Protein AF-A0AAV0FGG2-F1 (afdb_monomer)

InterPro domains:
  IPR000528 Plant non-specific lipid-transfer protein/Par allergen [PR00382] (32-48)
  IPR000528 Plant non-specific lipid-transfer protein/Par allergen [PR00382] (53-67)
  IPR000528 Plant non-specific lipid-transfer protein/Par allergen [PR00382] (74-89)
  IPR000528 Plant non-specific lipid-transfer protein/Par allergen [PR00382] (91-108)
  I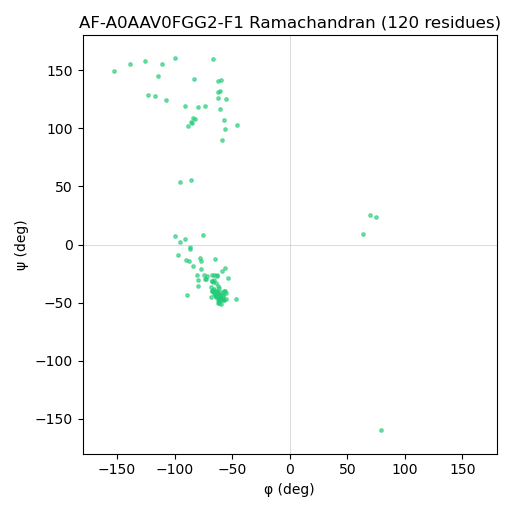PR000528 Plant non-specific lipid-transfer protein/Par allergen [PR00382] (109-120)
  IPR000528 Plant non-specific lipid-transfer protein/Par allergen [PS00597] (100-121)
  IPR000528 Plant non-specific lipid-transfer protein/Par allergen [PTHR33076] (10-119)
  IPR016140 Bifunctional inhibitor/plant lipid transfer protein/seed storage helical domain [PF00234] (33-118)
  IPR016140 Bifunctional inhibitor/plant lipid transfer protein/seed storage helical domain [SM00499] (33-118)
  IPR036312 Bifunctional inhibitor/plant lipid transfer protein/seed storage helical domain superfamily [G3DSA:1.10.110.10] (30-122)
  IPR036312 Bifunctional inhibitor/plant lipid transfer protein/seed storage helical domain superfamily [SSF47699] (30-121)

Structure (mmCIF, N/CA/C/O backbone):
data_AF-A0AAV0FGG2-F1
#
_entry.id   AF-A0AAV0FGG2-F1
#
loop_
_atom_site.group_PDB
_atom_site.id
_atom_site.type_symbol
_atom_site.label_atom_id
_atom_site.label_alt_id
_atom_site.label_comp_id
_atom_site.label_asym_id
_atom_site.label_entity_id
_atom_site.label_seq_id
_atom_site.pdbx_PDB_ins_code
_atom_site.Cartn_x
_atom_site.Cartn_y
_atom_site.Cartn_z
_atom_site.occupancy
_atom_site.B_iso_or_equiv
_atom_site.auth_seq_id
_atom_site.auth_comp_id
_atom_site.auth_asym_id
_atom_site.auth_atom_id
_atom_site.pdbx_PDB_model_num
ATOM 1 N N . MET A 1 1 ? -8.903 37.378 47.469 1.00 40.16 1 MET A N 1
ATOM 2 C CA . MET A 1 1 ? -10.071 36.577 47.045 1.00 40.16 1 MET A CA 1
ATOM 3 C C . MET A 1 1 ? -9.900 35.189 47.645 1.00 40.16 1 MET A C 1
ATOM 5 O O . MET A 1 1 ? -9.031 34.454 47.199 1.00 40.16 1 MET A O 1
ATOM 9 N N . ALA A 1 2 ? -10.601 34.887 48.739 1.00 43.88 2 ALA A N 1
ATOM 10 C CA . ALA A 1 2 ? -10.504 33.592 49.408 1.00 43.88 2 ALA A CA 1
ATOM 11 C C . ALA A 1 2 ? -11.459 32.613 48.715 1.00 43.88 2 ALA A C 1
ATOM 13 O O . ALA A 1 2 ? -12.672 32.717 48.870 1.00 43.88 2 ALA A O 1
ATOM 14 N N . VAL A 1 3 ? -10.920 31.701 47.907 1.00 51.44 3 VAL A N 1
ATOM 15 C CA . VAL A 1 3 ? -11.720 30.624 47.313 1.00 51.44 3 VAL A CA 1
ATOM 16 C C . VAL A 1 3 ? -11.895 29.539 48.375 1.00 51.44 3 VAL A C 1
ATOM 18 O O . VAL A 1 3 ? -10.919 28.991 48.885 1.00 51.44 3 VAL A O 1
ATOM 21 N N . SER A 1 4 ? -13.148 29.274 48.750 1.00 56.59 4 SER A N 1
ATOM 22 C CA . SER A 1 4 ? -13.515 28.302 49.782 1.00 56.59 4 SER A CA 1
ATOM 23 C C . SER A 1 4 ? -13.085 26.882 49.385 1.00 56.59 4 SER A C 1
ATOM 25 O O . SER A 1 4 ? -13.202 26.493 48.221 1.00 56.59 4 SER A O 1
ATOM 27 N N . LYS A 1 5 ? -12.594 26.089 50.350 1.00 57.62 5 LYS A N 1
ATOM 28 C CA . LYS A 1 5 ? -12.018 24.740 50.135 1.00 57.62 5 LYS A CA 1
ATOM 29 C C . LYS A 1 5 ? -12.960 23.787 49.377 1.00 57.62 5 LYS A C 1
ATOM 31 O O . LYS A 1 5 ? -12.494 22.919 48.648 1.00 57.62 5 LYS A O 1
ATOM 36 N N . SER A 1 6 ? -14.272 23.976 49.517 1.00 58.00 6 SER A N 1
ATOM 37 C CA . SER A 1 6 ? -15.331 23.205 48.851 1.00 58.00 6 SER A CA 1
ATOM 38 C C . SER A 1 6 ? -15.488 23.511 47.356 1.00 58.00 6 SER A C 1
ATOM 40 O O . SER A 1 6 ? -15.857 22.625 46.587 1.00 58.00 6 SER A O 1
ATOM 42 N N . GLU A 1 7 ? -15.179 24.734 46.927 1.00 53.19 7 GLU A N 1
ATOM 43 C CA . GLU A 1 7 ? -15.246 25.141 45.518 1.00 53.19 7 GLU A CA 1
ATOM 44 C C . GLU A 1 7 ? -14.007 24.644 44.763 1.00 53.19 7 GLU A C 1
ATOM 46 O O . GLU A 1 7 ? -14.111 24.169 43.636 1.00 53.19 7 GLU A O 1
ATOM 51 N N . MET A 1 8 ? -12.846 24.631 45.426 1.00 56.66 8 MET A N 1
ATOM 52 C CA . MET A 1 8 ? -11.593 24.106 44.872 1.00 56.66 8 MET A CA 1
ATOM 53 C C . MET A 1 8 ? -11.689 22.608 44.526 1.00 56.66 8 MET A C 1
ATOM 55 O O . MET A 1 8 ? -11.181 22.189 43.491 1.00 56.66 8 MET A O 1
ATOM 59 N N . VAL A 1 9 ? -12.404 21.818 45.340 1.00 59.47 9 VAL A N 1
ATOM 60 C CA . VAL A 1 9 ? -12.638 20.379 45.101 1.00 59.47 9 VAL A CA 1
ATOM 61 C C . VAL A 1 9 ? -13.528 20.137 43.878 1.00 59.47 9 VAL A C 1
ATOM 63 O O . VAL A 1 9 ? -13.237 19.244 43.088 1.00 59.47 9 VAL A O 1
ATOM 66 N N . LYS A 1 10 ? -14.572 20.952 43.667 1.00 54.41 10 LYS A N 1
ATOM 67 C CA . LYS A 1 10 ? -15.444 20.846 42.480 1.00 54.41 10 LYS A CA 1
ATOM 68 C C . LYS A 1 10 ? -14.684 21.146 41.192 1.00 54.41 10 LYS A C 1
ATOM 70 O O . LYS A 1 10 ? -14.811 20.396 40.228 1.00 54.41 10 LYS A O 1
ATOM 75 N N . TYR A 1 11 ? -13.868 22.203 41.197 1.00 54.44 11 TYR A N 1
ATOM 76 C CA . TYR A 1 11 ? -13.026 22.558 40.053 1.00 54.44 11 TYR A CA 1
ATOM 77 C C . TYR A 1 11 ? -11.955 21.498 39.782 1.00 54.44 11 TYR A C 1
ATOM 79 O O . TYR A 1 11 ? -11.711 21.171 38.624 1.00 54.44 11 TYR A O 1
ATOM 87 N N . PHE A 1 12 ? -11.368 20.910 40.828 1.00 56.84 12 PHE A N 1
ATOM 88 C CA . PHE A 1 12 ? -10.379 19.843 40.683 1.00 56.84 12 PHE A CA 1
ATOM 89 C C . PHE A 1 12 ? -11.004 18.551 40.134 1.00 56.84 12 PHE A C 1
ATOM 91 O O . PHE A 1 12 ? -10.483 17.981 39.182 1.00 56.84 12 PHE A O 1
ATOM 98 N N . CYS A 1 13 ? -12.164 18.124 40.648 1.00 54.28 13 CYS A N 1
ATOM 99 C CA . CYS A 1 13 ? -12.889 16.964 40.120 1.00 54.28 13 CYS A CA 1
ATOM 100 C C . CYS A 1 13 ? -13.351 17.170 38.670 1.00 54.28 13 CYS A C 1
ATOM 102 O O . CYS A 1 13 ? -13.213 16.259 37.856 1.00 54.28 13 CYS A O 1
ATOM 104 N N . ALA A 1 14 ? -13.854 18.360 38.324 1.00 55.50 14 ALA A N 1
ATOM 105 C CA . ALA A 1 14 ? -14.254 18.681 36.954 1.00 55.50 14 ALA A CA 1
ATOM 106 C C . ALA A 1 14 ? -13.051 18.724 35.993 1.00 55.50 14 ALA A C 1
ATOM 108 O O . ALA A 1 14 ? -13.132 18.200 34.884 1.00 55.50 14 ALA A O 1
ATOM 109 N N . ALA A 1 15 ? -11.913 19.278 36.427 1.00 55.25 15 ALA A N 1
ATOM 110 C CA . ALA A 1 15 ? -10.686 19.307 35.631 1.00 55.25 15 ALA A CA 1
ATOM 111 C C . ALA A 1 15 ? -10.102 17.901 35.401 1.00 55.25 15 ALA A C 1
ATOM 113 O O . ALA A 1 15 ? -9.658 17.597 34.295 1.00 55.25 15 ALA A O 1
ATOM 114 N N . VAL A 1 16 ? -10.156 17.024 36.411 1.00 55.31 16 VAL A N 1
ATOM 115 C CA . VAL A 1 16 ? -9.704 15.628 36.297 1.00 55.31 16 VAL A CA 1
ATOM 116 C C . VAL A 1 16 ? -10.611 14.827 35.357 1.00 55.31 16 VAL A C 1
ATOM 118 O O . VAL A 1 16 ? -10.102 14.074 34.533 1.00 55.31 16 VAL A O 1
ATOM 121 N N . LEU A 1 17 ? -11.933 15.031 35.395 1.00 51.91 17 LEU A N 1
AT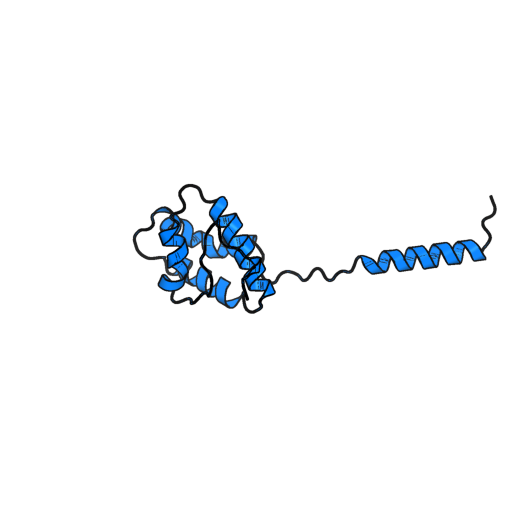OM 122 C CA . LEU A 1 17 ? -12.869 14.352 34.486 1.00 51.91 17 LEU A CA 1
ATOM 123 C C . LEU A 1 17 ? -12.697 14.777 33.017 1.00 51.91 17 LEU A C 1
ATOM 125 O O . LEU A 1 17 ? -12.850 13.942 32.129 1.00 51.91 17 LEU A O 1
ATOM 129 N N . CYS A 1 18 ? -12.305 16.026 32.745 1.00 49.44 18 CYS A N 1
ATOM 130 C CA . CYS A 1 18 ? -12.017 16.488 31.381 1.00 49.44 18 CYS A CA 1
ATOM 131 C C . CYS A 1 18 ? -10.711 15.917 30.798 1.00 49.44 18 CYS A C 1
ATOM 133 O O . CYS A 1 18 ? -10.611 15.772 29.581 1.00 49.44 18 CYS A O 1
ATOM 135 N N . MET A 1 19 ? -9.723 15.554 31.626 1.00 49.00 19 MET A N 1
ATOM 136 C CA . MET A 1 19 ? -8.474 14.948 31.134 1.00 49.00 19 MET A CA 1
ATOM 137 C C . MET A 1 19 ? -8.622 13.469 30.746 1.00 49.00 19 MET A C 1
ATOM 139 O O . MET A 1 19 ? -7.834 12.970 29.946 1.00 49.00 19 MET A O 1
ATOM 143 N N . VAL A 1 20 ? -9.645 12.768 31.248 1.00 49.03 20 VAL A N 1
ATOM 144 C CA . VAL A 1 20 ? -9.856 11.333 30.964 1.00 49.03 20 VAL A CA 1
ATOM 145 C C . VAL A 1 20 ? -10.446 11.092 29.562 1.00 49.03 20 VAL A C 1
ATOM 147 O O . VAL A 1 20 ? -10.376 9.982 29.043 1.00 49.03 20 VAL A O 1
ATOM 150 N N . VAL A 1 21 ? -10.960 12.126 28.886 1.00 48.81 21 VAL A N 1
ATOM 151 C CA . VAL A 1 21 ? -11.635 11.983 27.578 1.00 48.81 21 VAL A CA 1
ATOM 152 C C . VAL A 1 21 ? -10.663 12.025 26.382 1.00 48.81 21 VAL A C 1
ATOM 154 O O . VAL A 1 21 ? -11.072 11.792 25.249 1.00 48.81 21 VAL A O 1
ATOM 157 N N . VAL A 1 22 ? -9.363 12.265 26.598 1.00 48.69 22 VAL A N 1
ATOM 158 C CA . VAL A 1 22 ? -8.362 12.360 25.505 1.00 48.69 22 VAL A CA 1
ATOM 159 C C . VAL A 1 22 ? -7.553 11.069 25.320 1.00 48.69 22 VAL A C 1
ATOM 161 O O . VAL A 1 22 ? -6.657 11.002 24.489 1.00 48.69 22 VAL A O 1
ATOM 164 N N . ALA A 1 23 ? -7.906 9.994 26.021 1.00 46.59 23 ALA A N 1
ATOM 165 C CA . ALA A 1 23 ? -7.458 8.651 25.665 1.00 46.59 23 ALA A CA 1
ATOM 166 C C . ALA A 1 23 ? -8.528 7.966 24.805 1.00 46.59 23 ALA A C 1
ATOM 168 O O . ALA A 1 23 ? -8.981 6.864 25.108 1.00 46.59 23 ALA A O 1
ATOM 169 N N . ALA A 1 24 ? -8.940 8.612 23.706 1.00 44.22 24 ALA A N 1
ATOM 170 C CA . ALA A 1 24 ? -9.392 7.812 22.579 1.00 44.22 24 ALA A CA 1
ATOM 171 C C . ALA A 1 24 ? -8.220 6.871 22.278 1.00 44.22 24 ALA A C 1
ATOM 173 O O . ALA A 1 24 ? -7.096 7.368 22.146 1.00 44.22 24 ALA A O 1
ATOM 174 N N . PRO A 1 25 ? -8.413 5.542 22.242 1.00 41.19 25 PRO A N 1
ATOM 175 C CA . PRO A 1 25 ? -7.364 4.681 21.754 1.00 41.19 25 PRO A CA 1
ATOM 176 C C . PRO A 1 25 ? -7.077 5.192 20.347 1.00 41.19 25 PRO A C 1
ATOM 178 O O . PRO A 1 25 ? -7.892 5.038 19.436 1.00 41.19 25 PRO A O 1
ATOM 181 N N . HIS A 1 26 ? -5.937 5.858 20.180 1.00 42.22 26 HIS A N 1
ATOM 182 C CA . HIS A 1 26 ? -5.268 5.875 18.905 1.00 42.22 26 HIS A CA 1
ATOM 183 C C . HIS A 1 26 ? -5.009 4.397 18.653 1.00 42.22 26 HIS A C 1
ATOM 185 O O . HIS A 1 26 ? -4.058 3.815 19.165 1.00 42.22 26 HIS A O 1
ATOM 191 N N . ALA A 1 27 ? -5.970 3.751 17.994 1.00 47.91 27 ALA A N 1
ATOM 192 C CA . ALA A 1 27 ? -5.739 2.495 17.340 1.00 47.91 27 ALA A CA 1
ATOM 193 C C . ALA A 1 27 ? -4.587 2.816 16.401 1.00 47.91 27 ALA A C 1
ATOM 195 O O . ALA A 1 27 ? -4.782 3.496 15.393 1.00 47.91 27 ALA A O 1
ATOM 196 N N . GLU A 1 28 ? -3.376 2.450 16.815 1.00 47.09 28 GLU A N 1
ATOM 197 C CA . GLU A 1 28 ? -2.224 2.350 15.942 1.00 47.09 28 GLU A CA 1
ATOM 198 C C . GLU A 1 28 ? -2.747 1.603 14.717 1.00 47.09 28 GLU A C 1
ATOM 200 O O . GLU A 1 28 ? -3.067 0.415 14.799 1.00 47.09 28 GLU A O 1
ATOM 205 N N . ALA A 1 29 ? -3.003 2.323 13.623 1.00 54.97 29 ALA A N 1
ATOM 206 C CA . ALA A 1 29 ? -3.525 1.690 12.432 1.00 54.97 29 ALA A CA 1
ATOM 207 C C . ALA A 1 29 ? -2.465 0.665 12.036 1.00 54.97 29 ALA A C 1
ATOM 209 O O . ALA A 1 29 ? -1.330 1.043 11.739 1.00 54.97 29 ALA A O 1
ATOM 210 N N . ALA A 1 30 ? -2.814 -0.626 12.061 1.00 70.62 30 ALA A N 1
ATOM 211 C CA . ALA A 1 30 ? -1.869 -1.696 11.746 1.00 70.62 30 ALA A CA 1
ATOM 212 C C . ALA A 1 30 ? -1.240 -1.498 10.352 1.00 70.62 30 ALA A C 1
ATOM 214 O O . ALA A 1 30 ? -0.159 -2.012 10.063 1.00 70.62 30 ALA A O 1
ATOM 215 N N . ILE A 1 31 ? -1.906 -0.704 9.505 1.00 86.81 31 ILE A N 1
ATOM 216 C CA . ILE A 1 31 ? -1.420 -0.209 8.225 1.00 86.81 31 ILE A CA 1
ATOM 217 C C . ILE A 1 31 ? -1.314 1.319 8.242 1.00 86.81 31 ILE A C 1
ATOM 219 O O . ILE A 1 31 ? -2.297 2.024 8.459 1.00 86.81 31 ILE A O 1
ATOM 223 N N . THR A 1 32 ? -0.144 1.835 7.868 1.00 91.75 32 THR A N 1
ATOM 224 C CA . THR A 1 32 ? 0.084 3.260 7.581 1.00 91.75 32 THR A CA 1
ATOM 225 C C . THR A 1 32 ? 0.340 3.501 6.091 1.00 91.75 32 THR A C 1
ATOM 227 O O . THR A 1 32 ? 0.843 2.632 5.373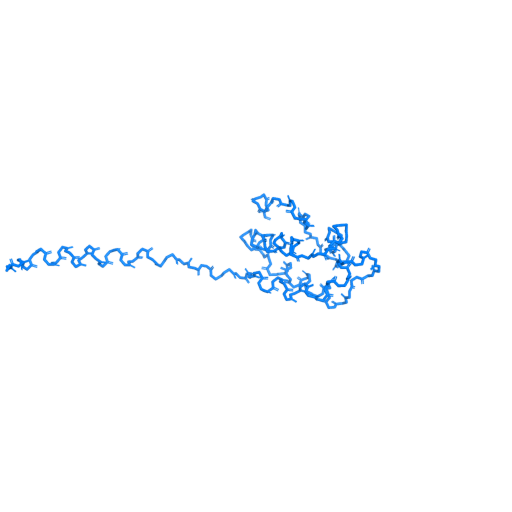 1.00 91.75 32 THR A O 1
ATOM 230 N N . CYS A 1 33 ? 0.071 4.715 5.599 1.00 91.75 33 CYS A N 1
ATOM 231 C CA . CYS A 1 33 ? 0.328 5.047 4.192 1.00 91.75 33 CYS A CA 1
ATOM 232 C C . CYS A 1 33 ? 1.819 5.045 3.827 1.00 91.75 33 CYS A C 1
ATOM 234 O O . CYS A 1 33 ? 2.168 4.761 2.678 1.00 91.75 33 CYS A O 1
ATOM 236 N N . GLY A 1 34 ? 2.702 5.294 4.802 1.00 93.06 34 GLY A N 1
ATOM 237 C CA . GLY A 1 34 ? 4.146 5.129 4.635 1.00 93.06 34 GLY A CA 1
ATOM 238 C C . GLY A 1 34 ? 4.507 3.678 4.317 1.00 93.06 34 GLY A C 1
ATOM 239 O O . GLY A 1 34 ? 5.180 3.417 3.320 1.00 93.06 34 GLY A O 1
ATOM 240 N N . GLN A 1 35 ? 3.962 2.724 5.081 1.00 91.12 35 GLN A N 1
ATOM 241 C CA . GLN A 1 35 ? 4.146 1.296 4.813 1.00 91.12 35 GLN A CA 1
ATOM 242 C C . GLN A 1 35 ? 3.577 0.896 3.447 1.00 91.12 35 GLN A C 1
ATOM 244 O O . GLN A 1 35 ? 4.269 0.224 2.687 1.00 91.12 35 GLN A O 1
ATOM 249 N N . VAL A 1 36 ? 2.364 1.340 3.086 1.00 91.12 36 VAL A N 1
ATOM 250 C CA . VAL A 1 36 ? 1.781 1.069 1.754 1.00 91.12 36 VAL A CA 1
ATOM 251 C C . VAL A 1 36 ? 2.715 1.542 0.638 1.00 91.12 36 VAL A C 1
ATOM 253 O O . VAL A 1 36 ? 3.008 0.791 -0.293 1.00 91.12 36 VAL A O 1
ATOM 256 N N . SER A 1 37 ? 3.236 2.762 0.761 1.00 93.19 37 SER A N 1
ATOM 257 C CA . SER A 1 37 ? 4.131 3.361 -0.232 1.00 93.19 37 SER A CA 1
ATOM 258 C C . SER A 1 37 ? 5.447 2.592 -0.342 1.00 93.19 37 SER A C 1
ATOM 260 O O . SER A 1 37 ? 5.889 2.287 -1.446 1.00 93.19 37 SER A O 1
ATOM 262 N N . GLN A 1 38 ? 6.044 2.199 0.787 1.00 94.69 38 GLN A N 1
ATOM 263 C CA . GLN A 1 38 ? 7.272 1.400 0.806 1.00 94.69 38 GLN A CA 1
ATOM 264 C C . GLN A 1 38 ? 7.080 0.011 0.187 1.00 94.69 38 GLN A C 1
ATOM 266 O O . GLN A 1 38 ? 7.929 -0.447 -0.576 1.00 94.69 38 GLN A O 1
ATOM 271 N N . LYS A 1 39 ? 5.952 -0.653 0.467 1.00 93.56 39 LYS A N 1
ATOM 272 C CA . LYS A 1 39 ? 5.630 -1.968 -0.110 1.00 93.56 39 LYS A CA 1
ATOM 273 C C . LYS A 1 39 ? 5.411 -1.888 -1.624 1.00 93.56 39 LYS A C 1
ATOM 275 O O . LYS A 1 39 ? 5.724 -2.846 -2.323 1.00 93.56 39 LYS A O 1
ATOM 280 N N . LEU A 1 40 ? 4.914 -0.759 -2.137 1.00 94.19 40 LEU A N 1
ATOM 281 C CA . LEU A 1 40 ? 4.635 -0.561 -3.564 1.00 94.19 40 LEU A CA 1
ATOM 282 C C . LEU A 1 40 ? 5.731 0.171 -4.343 1.00 94.19 40 LEU A C 1
ATOM 284 O O . LEU A 1 40 ? 5.682 0.180 -5.571 1.00 94.19 40 LEU A O 1
ATOM 288 N N . ALA A 1 41 ? 6.745 0.729 -3.681 1.00 95.12 41 ALA A N 1
ATOM 289 C CA . ALA A 1 41 ? 7.913 1.324 -4.328 1.00 95.12 41 ALA A CA 1
ATOM 290 C C . ALA A 1 41 ? 8.519 0.447 -5.452 1.00 95.12 41 ALA A C 1
ATOM 292 O O . ALA A 1 41 ? 8.696 0.960 -6.561 1.00 95.12 41 ALA A O 1
ATOM 293 N N . PRO A 1 42 ? 8.750 -0.874 -5.264 1.00 96.19 42 PRO A N 1
ATOM 294 C CA . PRO A 1 42 ? 9.256 -1.736 -6.340 1.00 96.19 42 PRO A CA 1
ATOM 295 C C . PRO A 1 42 ? 8.297 -1.908 -7.532 1.00 96.19 42 PRO A C 1
ATOM 297 O O . PRO A 1 42 ? 8.704 -2.417 -8.575 1.00 96.19 42 PRO A O 1
ATOM 300 N N . CYS A 1 43 ? 7.031 -1.501 -7.408 1.00 95.75 43 CYS A N 1
ATOM 301 C CA . CYS A 1 43 ? 6.037 -1.572 -8.476 1.00 95.75 43 CYS A CA 1
ATOM 302 C C . CYS A 1 43 ? 6.031 -0.340 -9.387 1.00 95.75 43 CYS A C 1
ATOM 304 O O . CYS A 1 43 ? 5.434 -0.402 -10.459 1.00 95.75 43 CYS A O 1
ATOM 306 N N . LEU A 1 44 ? 6.674 0.770 -8.999 1.00 93.94 44 LEU A N 1
ATOM 307 C CA . LEU A 1 44 ? 6.549 2.063 -9.687 1.00 93.94 44 LEU A CA 1
ATOM 308 C C . LEU A 1 44 ? 6.881 2.004 -11.182 1.00 93.94 44 LEU A C 1
ATOM 310 O O . LEU A 1 44 ? 6.165 2.599 -11.982 1.00 93.94 44 LEU A O 1
ATOM 314 N N . ALA A 1 45 ? 7.929 1.271 -11.567 1.00 94.56 45 ALA A N 1
ATOM 315 C CA . ALA A 1 45 ? 8.310 1.129 -12.972 1.00 94.56 45 ALA A CA 1
ATOM 316 C C . ALA A 1 45 ? 7.195 0.466 -13.797 1.00 94.56 45 ALA A C 1
ATOM 318 O O . ALA A 1 45 ? 6.788 1.006 -14.821 1.00 94.56 45 ALA A O 1
ATOM 319 N N . TYR A 1 46 ? 6.646 -0.648 -13.303 1.00 95.31 46 TYR A N 1
ATOM 320 C CA . TYR A 1 46 ? 5.529 -1.357 -13.934 1.00 95.31 46 TYR A CA 1
ATOM 321 C C . TYR A 1 46 ? 4.244 -0.515 -13.943 1.00 95.31 46 TYR A C 1
ATOM 323 O O . TYR A 1 46 ? 3.538 -0.445 -14.947 1.00 95.31 46 TYR A O 1
ATOM 331 N N . LEU A 1 47 ? 3.952 0.161 -12.829 1.00 94.50 47 LEU A N 1
ATOM 332 C CA . LEU A 1 47 ? 2.781 1.024 -12.680 1.00 94.50 47 LEU A CA 1
ATOM 333 C C . LEU A 1 47 ? 2.802 2.218 -13.645 1.00 94.50 47 LEU A C 1
ATOM 335 O O . LEU A 1 47 ? 1.738 2.705 -14.013 1.00 94.50 47 LEU A O 1
ATOM 339 N N .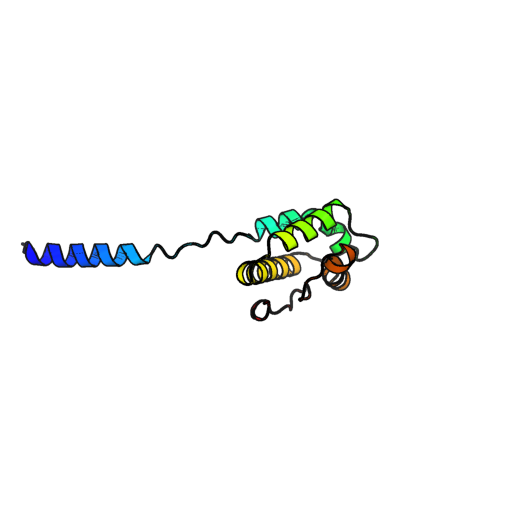 LYS A 1 48 ? 3.985 2.679 -14.068 1.00 94.19 48 LYS A N 1
ATOM 340 C CA . LYS A 1 48 ? 4.138 3.739 -15.074 1.00 94.19 48 LYS A CA 1
ATOM 341 C C . LYS A 1 48 ? 4.200 3.204 -16.503 1.00 94.19 48 LYS A C 1
ATOM 343 O O . LYS A 1 48 ? 3.556 3.767 -17.380 1.00 94.19 48 LYS A O 1
ATOM 348 N N . SER A 1 49 ? 4.950 2.128 -16.753 1.00 93.88 49 SER A N 1
ATOM 349 C CA . SER A 1 49 ? 5.089 1.575 -18.107 1.00 93.88 49 SER A CA 1
ATOM 350 C C . SER A 1 49 ? 3.789 0.947 -18.609 1.00 93.88 49 SER A C 1
ATOM 352 O O . SER A 1 49 ? 3.482 1.018 -19.795 1.00 93.88 49 SER A O 1
ATOM 354 N N . GLY A 1 50 ? 3.038 0.302 -17.712 1.00 89.56 50 GLY A N 1
ATOM 355 C CA . GLY A 1 50 ? 1.873 -0.514 -18.039 1.00 89.56 50 GLY A CA 1
ATOM 356 C C . GLY A 1 50 ? 2.167 -1.748 -18.894 1.00 89.56 50 GLY A C 1
ATOM 357 O O . GLY A 1 50 ? 1.241 -2.424 -19.337 1.00 89.56 50 GLY A O 1
ATOM 358 N N . THR A 1 51 ? 3.442 -2.063 -19.108 1.00 88.81 51 THR A N 1
ATOM 359 C CA . THR A 1 51 ? 3.914 -3.169 -19.941 1.00 88.81 51 THR A CA 1
ATOM 360 C C . THR A 1 51 ? 4.864 -4.072 -19.159 1.00 88.81 51 THR A C 1
ATOM 362 O O . THR A 1 51 ? 5.454 -3.672 -18.152 1.00 88.81 51 THR A O 1
ATOM 365 N N . GLY A 1 52 ? 5.005 -5.316 -19.620 1.00 89.69 52 GLY A N 1
ATOM 366 C CA . GLY A 1 52 ? 5.818 -6.331 -18.953 1.00 89.69 52 GLY A CA 1
ATOM 367 C C . GLY A 1 52 ? 5.121 -6.983 -17.756 1.00 89.69 52 GLY A C 1
ATOM 368 O O . GLY A 1 52 ? 3.890 -6.995 -17.645 1.00 89.69 52 GLY A O 1
ATOM 369 N N . LEU A 1 53 ? 5.925 -7.577 -16.874 1.00 92.12 53 LEU A N 1
ATOM 370 C CA . LEU A 1 53 ? 5.463 -8.251 -15.663 1.00 92.12 53 LEU A CA 1
ATOM 371 C C . LEU A 1 53 ? 5.957 -7.510 -14.413 1.00 92.12 53 LEU A C 1
ATOM 373 O O . LEU A 1 53 ? 7.080 -6.997 -14.417 1.00 92.12 53 LEU A O 1
ATOM 377 N N . PRO A 1 54 ? 5.159 -7.467 -13.330 1.00 95.12 54 PRO A N 1
ATOM 378 C CA . PRO A 1 54 ? 5.637 -6.973 -12.049 1.00 95.12 54 PRO A CA 1
ATOM 379 C C . PRO A 1 54 ? 6.821 -7.813 -11.558 1.00 95.12 54 PRO A C 1
ATOM 381 O O . PRO A 1 54 ? 6.837 -9.035 -11.705 1.00 95.12 54 PRO A O 1
ATOM 384 N N . THR A 1 55 ? 7.807 -7.163 -10.944 1.00 96.81 55 THR A N 1
ATOM 385 C CA . THR A 1 55 ? 8.954 -7.865 -10.357 1.00 96.81 55 THR A CA 1
ATOM 386 C C . THR A 1 55 ? 8.525 -8.731 -9.170 1.00 96.81 55 THR A C 1
ATOM 388 O O . THR A 1 55 ? 7.501 -8.478 -8.528 1.00 96.81 55 THR A O 1
ATOM 391 N N . ALA A 1 56 ? 9.350 -9.718 -8.808 1.00 96.62 56 ALA A N 1
ATOM 392 C CA . ALA A 1 56 ? 9.120 -10.526 -7.609 1.00 96.62 56 ALA A CA 1
ATOM 393 C C . ALA A 1 56 ? 9.005 -9.657 -6.340 1.00 96.62 56 ALA A C 1
ATOM 395 O O . ALA A 1 56 ? 8.121 -9.887 -5.518 1.00 96.62 56 ALA A O 1
ATOM 396 N N . GLY A 1 57 ? 9.835 -8.612 -6.221 1.00 96.94 57 GLY A N 1
ATOM 397 C CA . GLY A 1 57 ? 9.763 -7.645 -5.122 1.00 96.94 57 GLY A CA 1
ATOM 398 C C . GLY A 1 57 ? 8.452 -6.856 -5.106 1.00 96.94 57 GLY A C 1
ATOM 399 O O . GLY A 1 57 ? 7.845 -6.705 -4.047 1.00 96.94 57 GLY A O 1
ATOM 400 N N . CYS A 1 58 ? 7.964 -6.429 -6.276 1.00 96.88 58 CYS A N 1
ATOM 401 C CA . CYS A 1 58 ? 6.657 -5.786 -6.389 1.00 96.88 58 CYS A CA 1
ATOM 402 C C . CYS A 1 58 ? 5.532 -6.709 -5.906 1.00 96.88 58 CYS A C 1
ATOM 404 O O . CYS A 1 58 ? 4.757 -6.337 -5.024 1.00 96.88 58 CYS A O 1
ATOM 406 N N . CYS A 1 59 ? 5.472 -7.943 -6.407 1.00 97.06 59 CYS A N 1
ATOM 407 C CA . CYS A 1 59 ? 4.435 -8.873 -5.973 1.00 97.06 59 CYS A CA 1
ATOM 408 C C . CYS A 1 59 ? 4.575 -9.308 -4.511 1.00 97.06 59 CYS A C 1
ATOM 410 O O . CYS A 1 59 ? 3.560 -9.529 -3.853 1.00 97.06 59 CYS A O 1
ATOM 412 N N . GLY A 1 60 ? 5.794 -9.387 -3.974 1.00 97.50 60 GLY A N 1
ATOM 413 C CA . GLY A 1 60 ? 6.025 -9.592 -2.544 1.00 97.50 60 GLY A CA 1
ATOM 414 C C . GLY A 1 60 ? 5.431 -8.461 -1.700 1.00 97.50 60 GLY A C 1
ATOM 415 O O . GLY A 1 60 ? 4.754 -8.722 -0.706 1.00 97.50 60 GLY A O 1
ATOM 416 N N . GLY A 1 61 ? 5.600 -7.210 -2.137 1.00 94.44 61 GLY A N 1
ATOM 417 C CA . GLY A 1 61 ? 4.995 -6.038 -1.507 1.00 94.44 61 GLY A CA 1
ATOM 418 C C . GLY A 1 61 ? 3.467 -6.056 -1.539 1.00 94.44 61 GLY A C 1
ATOM 419 O O . GLY A 1 61 ? 2.832 -5.881 -0.500 1.00 94.44 61 GLY A O 1
ATOM 420 N N . VAL A 1 62 ? 2.875 -6.350 -2.702 1.00 94.38 62 VAL A N 1
ATOM 421 C CA . VAL A 1 62 ? 1.413 -6.462 -2.876 1.00 94.38 62 VAL A CA 1
ATOM 422 C C . VAL A 1 62 ? 0.829 -7.561 -1.982 1.00 94.38 62 VAL A C 1
ATOM 424 O O . VAL A 1 62 ? -0.154 -7.324 -1.283 1.00 94.38 62 VAL A O 1
ATOM 427 N N . LYS A 1 63 ? 1.454 -8.746 -1.948 1.00 94.25 63 LYS A N 1
ATOM 428 C CA . LYS A 1 63 ? 1.035 -9.860 -1.080 1.00 94.25 63 LYS A CA 1
ATOM 429 C C . LYS A 1 63 ? 1.159 -9.512 0.399 1.00 94.25 63 LYS A C 1
ATOM 431 O O . LYS A 1 63 ? 0.243 -9.794 1.162 1.00 94.25 63 LYS A O 1
ATOM 436 N N . SER A 1 64 ? 2.261 -8.874 0.798 1.00 93.12 64 SER A N 1
ATOM 437 C CA . SER A 1 64 ? 2.462 -8.426 2.179 1.00 93.12 64 SER A CA 1
ATOM 438 C C . SER A 1 64 ? 1.392 -7.420 2.597 1.00 93.12 64 SER A C 1
ATOM 440 O O . SER A 1 64 ? 0.863 -7.551 3.692 1.00 93.12 64 SER A O 1
ATOM 442 N N . LEU A 1 65 ? 1.046 -6.457 1.737 1.00 91.31 65 LEU A N 1
ATOM 443 C CA . LEU A 1 65 ? -0.003 -5.483 2.032 1.00 91.31 65 LEU A CA 1
ATOM 444 C C . LEU A 1 65 ? -1.375 -6.155 2.177 1.00 91.31 65 LEU A C 1
ATOM 446 O O . LEU A 1 65 ? -2.102 -5.864 3.122 1.00 91.31 65 LEU A O 1
ATOM 450 N N . ALA A 1 66 ? -1.706 -7.083 1.277 1.00 89.56 66 ALA A N 1
ATOM 451 C CA . ALA A 1 66 ? -2.946 -7.850 1.359 1.00 89.56 66 ALA A CA 1
ATOM 452 C C . ALA A 1 66 ? -3.013 -8.713 2.629 1.00 89.56 66 ALA A C 1
ATOM 454 O O . ALA A 1 66 ? -4.056 -8.768 3.272 1.00 89.56 66 ALA A O 1
ATOM 455 N N . GLY A 1 67 ? -1.895 -9.328 3.025 1.00 89.56 67 GLY A N 1
ATOM 456 C CA . GLY A 1 67 ? -1.787 -10.099 4.265 1.00 89.56 67 GLY A CA 1
ATOM 457 C C . GLY A 1 67 ? -1.889 -9.251 5.535 1.00 89.56 67 GLY A C 1
ATOM 458 O O . GLY A 1 67 ? -2.324 -9.761 6.561 1.00 89.56 67 GLY A O 1
ATOM 459 N N . SER A 1 68 ? -1.535 -7.963 5.479 1.00 87.25 68 SER A N 1
ATOM 460 C CA . SER A 1 68 ? -1.732 -7.025 6.592 1.00 87.25 68 SER A CA 1
ATOM 461 C C . SER A 1 68 ? -3.169 -6.498 6.678 1.00 87.25 68 SER A C 1
ATOM 463 O O . SER A 1 68 ? -3.619 -6.137 7.760 1.00 87.25 68 SER A O 1
ATOM 465 N N . ALA A 1 69 ? -3.913 -6.462 5.567 1.00 88.12 69 ALA A N 1
ATOM 466 C CA . ALA A 1 69 ? -5.256 -5.879 5.493 1.00 88.12 69 ALA A CA 1
ATOM 467 C C . ALA A 1 69 ? -6.367 -6.871 5.898 1.00 88.12 69 ALA A C 1
ATOM 469 O O . ALA A 1 69 ? -7.305 -7.147 5.141 1.00 88.12 69 ALA A O 1
ATOM 470 N N . THR A 1 70 ? -6.247 -7.436 7.101 1.00 86.38 70 THR A N 1
ATOM 471 C CA . THR A 1 70 ? -7.112 -8.533 7.574 1.00 86.38 70 THR A CA 1
ATOM 472 C C . THR A 1 70 ? -8.478 -8.064 8.067 1.00 86.38 70 THR A C 1
ATOM 474 O O . THR A 1 70 ? -9.473 -8.770 7.880 1.00 86.38 70 THR A O 1
ATOM 477 N N . THR A 1 71 ? -8.573 -6.849 8.610 1.00 87.81 71 THR A N 1
ATOM 478 C CA . THR A 1 71 ? -9.839 -6.271 9.075 1.00 87.81 71 THR A CA 1
ATOM 479 C C . THR A 1 71 ? -10.436 -5.302 8.055 1.00 87.81 71 THR A C 1
ATOM 481 O O . THR A 1 71 ? -9.743 -4.768 7.187 1.00 87.81 71 THR A O 1
ATOM 484 N N . THR A 1 72 ? -11.739 -5.033 8.166 1.00 87.81 72 THR A N 1
ATOM 485 C CA . THR A 1 72 ? -12.407 -3.992 7.369 1.00 87.81 72 THR A CA 1
ATOM 486 C C . THR A 1 72 ? -11.749 -2.629 7.571 1.00 87.81 72 THR A C 1
ATOM 488 O O . THR A 1 72 ? -11.553 -1.890 6.609 1.00 87.81 72 THR A O 1
ATOM 491 N N . ALA A 1 73 ? -11.365 -2.301 8.808 1.00 89.12 73 ALA A N 1
ATOM 492 C CA . ALA A 1 73 ? -10.684 -1.048 9.119 1.00 89.12 73 ALA A CA 1
ATOM 493 C C . ALA A 1 73 ? -9.338 -0.947 8.382 1.00 89.12 73 ALA A C 1
ATOM 495 O O . ALA A 1 73 ? -9.075 0.063 7.729 1.00 89.12 73 ALA A O 1
ATOM 496 N N . ASP A 1 74 ? -8.538 -2.016 8.385 1.00 88.50 74 ASP A N 1
ATOM 497 C CA . ASP A 1 74 ? -7.258 -2.049 7.670 1.00 88.50 74 ASP A CA 1
ATOM 498 C C . ASP A 1 74 ? -7.446 -1.918 6.158 1.00 88.50 74 ASP A C 1
ATOM 500 O O . ASP A 1 74 ? -6.710 -1.180 5.504 1.00 88.50 74 ASP A O 1
ATOM 504 N N . ARG A 1 75 ? -8.456 -2.590 5.589 1.00 89.00 75 ARG A N 1
ATOM 505 C CA . ARG A 1 75 ? -8.769 -2.487 4.156 1.00 89.00 75 ARG A CA 1
ATOM 506 C C . ARG A 1 75 ? -9.198 -1.077 3.761 1.00 89.00 75 ARG A C 1
ATOM 508 O O . ARG A 1 75 ? -8.757 -0.586 2.722 1.00 89.00 75 ARG A O 1
ATOM 515 N N . LYS A 1 76 ? -10.001 -0.402 4.588 1.00 89.62 76 LYS A N 1
ATOM 516 C CA . LYS A 1 76 ? -10.392 1.001 4.372 1.00 89.62 76 LYS A CA 1
ATOM 517 C C . LYS A 1 76 ? -9.185 1.933 4.435 1.00 89.62 76 LYS A C 1
ATOM 519 O O . LYS A 1 76 ? -9.009 2.757 3.536 1.00 89.62 76 LYS A O 1
ATOM 524 N N . THR A 1 77 ? -8.316 1.750 5.427 1.00 90.88 77 THR A N 1
ATOM 525 C CA . THR A 1 77 ? -7.071 2.518 5.563 1.00 90.88 77 THR A CA 1
ATOM 526 C C . THR A 1 77 ? -6.142 2.289 4.373 1.00 90.88 77 THR A C 1
ATOM 528 O O . THR A 1 77 ? -5.720 3.247 3.725 1.00 90.88 77 THR A O 1
ATOM 531 N N . ALA A 1 78 ? -5.889 1.030 4.007 1.00 90.12 78 ALA A N 1
ATOM 532 C CA . ALA A 1 78 ? -5.087 0.677 2.842 1.00 90.12 78 ALA A CA 1
ATOM 533 C C . ALA A 1 78 ? -5.679 1.268 1.555 1.00 90.12 78 ALA A C 1
ATOM 535 O O . ALA A 1 78 ? -4.937 1.840 0.760 1.00 90.12 78 ALA A O 1
ATOM 536 N N . CYS A 1 79 ? -7.001 1.197 1.362 1.00 91.44 79 CYS A N 1
ATOM 537 C CA . CYS A 1 79 ? -7.678 1.825 0.229 1.00 91.44 79 CYS A CA 1
ATOM 538 C C . CYS A 1 79 ? -7.420 3.336 0.178 1.00 91.44 79 CYS A C 1
ATOM 540 O O . CYS A 1 79 ? -7.025 3.846 -0.871 1.00 91.44 79 CYS A O 1
ATOM 542 N N . GLY A 1 80 ? -7.574 4.043 1.302 1.00 92.25 80 GLY A N 1
ATOM 543 C CA . GLY A 1 80 ? -7.295 5.478 1.385 1.00 92.25 80 GLY A CA 1
ATOM 544 C C . GLY A 1 80 ? -5.849 5.805 1.005 1.00 92.25 80 GLY A C 1
ATOM 545 O O . GLY A 1 80 ? -5.603 6.690 0.187 1.00 92.25 80 GLY A O 1
ATOM 546 N N . CYS A 1 81 ? -4.891 5.027 1.510 1.00 92.38 81 CYS A N 1
ATOM 547 C CA . CYS A 1 81 ? -3.479 5.185 1.167 1.00 92.38 81 CYS A CA 1
ATOM 548 C C . CYS A 1 81 ? -3.195 4.920 -0.317 1.00 92.38 81 CYS A C 1
ATOM 550 O O . CYS A 1 81 ? -2.473 5.687 -0.951 1.00 92.38 81 CYS A O 1
ATOM 552 N N . LEU A 1 82 ? -3.775 3.860 -0.887 1.00 90.94 82 LEU A N 1
ATOM 553 C CA . LEU A 1 82 ? -3.641 3.515 -2.304 1.00 90.94 82 LEU A CA 1
ATOM 554 C C . LEU A 1 82 ? -4.241 4.595 -3.205 1.00 90.94 82 LEU A C 1
ATOM 556 O O . LEU A 1 82 ? -3.648 4.935 -4.228 1.00 90.94 82 LEU A O 1
ATOM 560 N N . LYS A 1 83 ? -5.388 5.161 -2.819 1.00 90.12 83 LYS A N 1
ATOM 561 C CA . LYS A 1 83 ? -6.020 6.287 -3.510 1.00 90.12 83 LYS A CA 1
ATOM 562 C C . LYS A 1 83 ? -5.112 7.512 -3.499 1.00 90.12 83 LYS A C 1
ATOM 564 O O . LYS A 1 83 ? -4.845 8.067 -4.562 1.00 90.12 83 LYS A O 1
ATOM 569 N N . SER A 1 84 ? -4.590 7.907 -2.339 1.00 90.75 84 SER A N 1
ATOM 570 C CA . SER A 1 84 ? -3.654 9.034 -2.232 1.00 90.75 84 SER A CA 1
ATOM 571 C C . SER A 1 84 ? -2.394 8.804 -3.066 1.00 90.75 84 SER A C 1
ATOM 573 O O . SER A 1 84 ? -2.039 9.652 -3.879 1.00 90.75 84 SER A O 1
ATOM 575 N N . LEU A 1 85 ? -1.785 7.618 -2.963 1.00 89.94 85 LEU A N 1
ATOM 576 C CA . LEU A 1 85 ? -0.615 7.242 -3.757 1.00 89.94 85 LEU A CA 1
ATOM 577 C C . LEU A 1 85 ? -0.904 7.302 -5.263 1.00 89.94 85 LEU A C 1
ATOM 579 O O . LEU A 1 85 ? -0.084 7.803 -6.027 1.00 89.94 85 LEU A O 1
ATOM 583 N N . SER A 1 86 ? -2.086 6.844 -5.686 1.00 88.88 86 SER A N 1
ATOM 584 C CA . SER A 1 86 ? -2.496 6.885 -7.092 1.00 88.88 86 SER A CA 1
ATOM 585 C C . SER A 1 86 ? -2.586 8.315 -7.627 1.00 88.88 86 SER A C 1
ATOM 587 O O . SER A 1 86 ? -2.223 8.559 -8.772 1.00 88.88 86 SER A O 1
ATOM 589 N N . ASN A 1 87 ? -3.023 9.263 -6.792 1.00 89.44 87 ASN A N 1
ATOM 590 C CA . ASN A 1 87 ? -3.062 10.684 -7.139 1.00 89.44 87 ASN A CA 1
ATOM 591 C C . ASN A 1 87 ? -1.667 11.335 -7.144 1.00 89.44 87 ASN A C 1
ATOM 593 O O . ASN A 1 87 ? -1.454 12.314 -7.851 1.00 89.44 87 ASN A O 1
ATOM 597 N N . SER A 1 88 ? -0.707 10.805 -6.378 1.00 90.06 88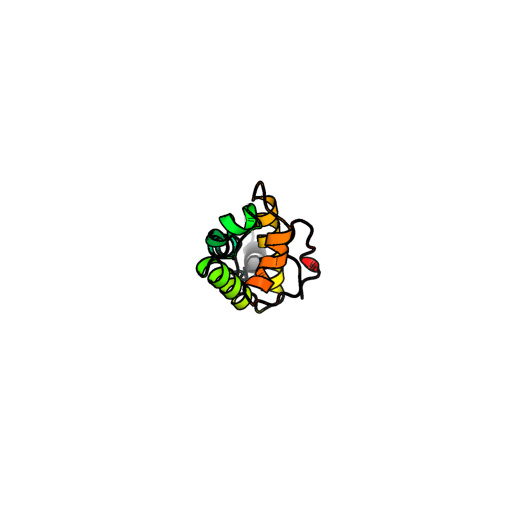 SER A N 1
ATOM 598 C CA . SER A 1 88 ? 0.660 11.343 -6.308 1.00 90.06 88 SER A CA 1
ATOM 599 C C . SER A 1 88 ? 1.588 10.857 -7.428 1.00 90.06 88 SER A C 1
ATOM 601 O O . SER A 1 88 ? 2.630 11.468 -7.665 1.00 90.06 88 SER A O 1
ATOM 603 N N . ILE A 1 89 ? 1.265 9.756 -8.115 1.00 89.12 89 ILE A N 1
ATOM 604 C CA . ILE A 1 89 ? 2.116 9.205 -9.179 1.00 89.12 89 ILE A CA 1
ATOM 605 C C . ILE A 1 89 ? 1.761 9.852 -10.523 1.00 89.12 89 ILE A C 1
ATOM 607 O O . ILE A 1 89 ? 0.818 9.448 -11.203 1.00 89.12 89 ILE A O 1
ATOM 611 N N . THR A 1 90 ? 2.583 10.801 -10.970 1.00 91.25 90 THR A N 1
ATOM 612 C CA . THR A 1 90 ? 2.492 11.333 -12.338 1.00 91.25 90 THR A CA 1
ATOM 613 C C . THR A 1 90 ? 2.758 10.233 -13.367 1.00 91.25 90 THR A C 1
ATOM 615 O O . THR A 1 90 ? 3.758 9.510 -13.272 1.00 91.25 90 THR A O 1
ATOM 618 N N . GLY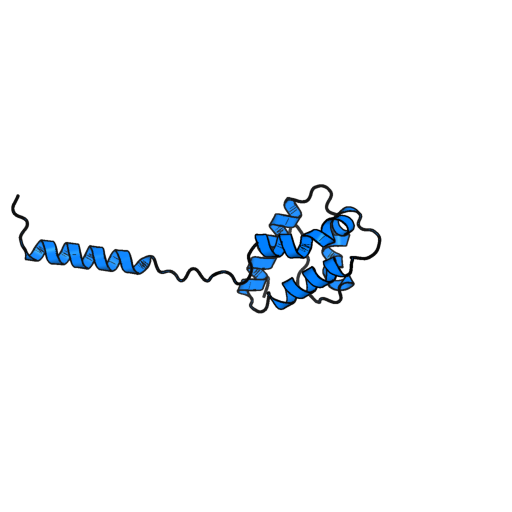 A 1 91 ? 1.879 10.127 -14.369 1.00 91.94 91 GLY A N 1
ATOM 619 C CA . GLY A 1 91 ? 1.977 9.123 -15.432 1.00 91.94 91 GLY A CA 1
ATOM 620 C C . GLY A 1 91 ? 1.586 7.710 -14.992 1.00 91.94 91 GLY A C 1
ATOM 621 O O . GLY A 1 91 ? 2.051 6.740 -15.585 1.00 91.94 91 GLY A O 1
ATOM 622 N N . LEU A 1 92 ? 0.778 7.573 -13.936 1.00 92.94 92 LEU A N 1
ATOM 623 C CA . LEU A 1 92 ? 0.257 6.279 -13.508 1.00 92.94 92 LEU A CA 1
ATOM 624 C C . LEU A 1 92 ? -0.622 5.654 -14.598 1.00 92.94 92 LEU A C 1
ATOM 626 O O . LEU 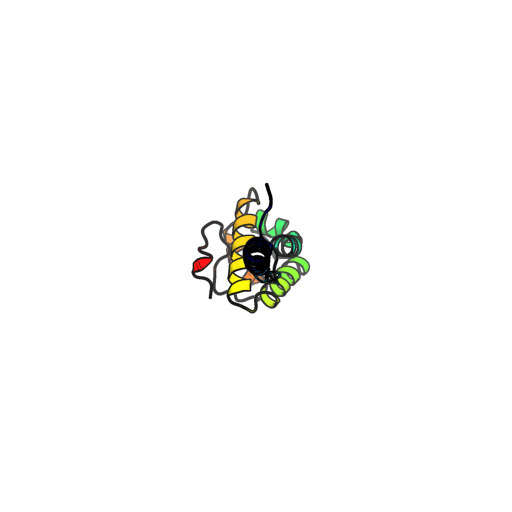A 1 92 ? -1.618 6.237 -15.029 1.00 92.94 92 LEU A O 1
ATOM 630 N N . ASN A 1 93 ? -0.306 4.423 -14.989 1.00 94.19 93 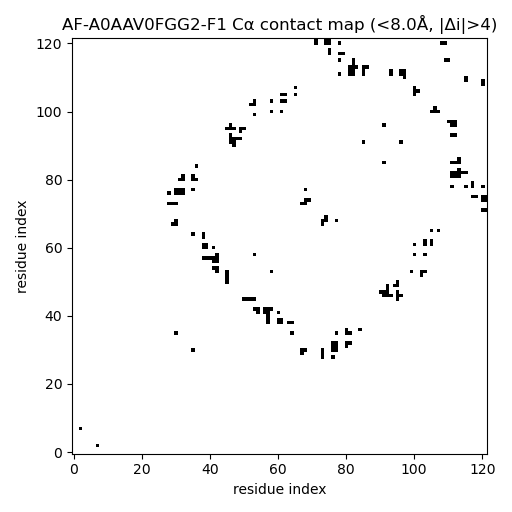ASN A N 1
ATOM 631 C CA . ASN A 1 93 ? -1.164 3.635 -15.855 1.00 94.19 93 ASN A CA 1
ATOM 632 C C . ASN A 1 93 ? -2.266 2.963 -15.018 1.00 94.19 93 ASN A C 1
ATOM 634 O O . ASN A 1 93 ? -2.020 2.012 -14.271 1.00 94.19 93 ASN A O 1
ATOM 638 N N . LEU A 1 94 ? -3.502 3.449 -15.154 1.00 90.56 94 LEU A N 1
ATOM 639 C CA . LEU A 1 94 ? -4.643 2.958 -14.372 1.00 90.56 94 LEU A CA 1
ATOM 640 C C . LEU A 1 94 ? -4.987 1.490 -14.664 1.00 90.56 94 LEU A C 1
ATOM 642 O O . LEU A 1 94 ? -5.390 0.766 -13.756 1.00 90.56 94 LEU A O 1
ATOM 646 N N . GLY A 1 95 ? -4.787 1.026 -15.901 1.00 90.50 95 GLY A N 1
ATOM 647 C CA . GLY A 1 95 ? -4.987 -0.380 -16.260 1.00 90.50 95 GLY A CA 1
ATOM 648 C C . GLY A 1 95 ? -3.979 -1.292 -15.559 1.00 90.50 95 GLY A C 1
ATOM 649 O O . GLY A 1 95 ? -4.345 -2.326 -14.997 1.00 90.50 95 GLY A O 1
ATOM 650 N N . ALA A 1 96 ? -2.716 -0.867 -15.513 1.00 92.81 96 ALA A N 1
ATOM 651 C CA . ALA A 1 96 ? -1.653 -1.568 -14.807 1.00 92.81 96 ALA A CA 1
ATOM 652 C C . ALA A 1 96 ? -1.905 -1.610 -13.298 1.00 92.81 96 ALA A C 1
ATOM 654 O O . ALA A 1 96 ? -1.771 -2.675 -12.697 1.00 92.81 96 ALA A O 1
ATOM 655 N N . ALA A 1 97 ? -2.324 -0.487 -12.704 1.00 91.38 97 ALA A N 1
ATOM 656 C CA . ALA A 1 97 ? -2.684 -0.398 -11.290 1.00 91.38 97 ALA A CA 1
ATOM 657 C C . ALA A 1 97 ? -3.871 -1.311 -10.939 1.00 91.38 97 ALA A C 1
ATOM 659 O O . ALA A 1 97 ? -3.792 -2.091 -9.989 1.00 91.38 97 ALA A O 1
ATOM 660 N N . ALA A 1 98 ? -4.937 -1.285 -11.744 1.00 89.62 98 ALA A N 1
ATOM 661 C CA . ALA A 1 98 ? -6.122 -2.115 -11.539 1.00 89.62 98 ALA A CA 1
ATOM 662 C C . ALA A 1 98 ? -5.853 -3.619 -11.740 1.00 89.62 98 ALA A C 1
ATOM 664 O O . ALA A 1 98 ? -6.510 -4.448 -11.108 1.00 89.62 98 ALA A O 1
ATOM 665 N N . GLY A 1 99 ? -4.914 -3.977 -12.622 1.00 90.56 99 GLY A N 1
ATOM 666 C CA . GLY A 1 99 ? -4.535 -5.362 -12.917 1.00 90.56 99 GLY A CA 1
ATOM 667 C C . GLY A 1 99 ? -3.410 -5.927 -12.043 1.00 90.56 99 GLY A C 1
ATOM 668 O O . GLY A 1 99 ? -3.191 -7.140 -12.048 1.00 90.56 99 GLY A O 1
ATOM 669 N N . LEU A 1 100 ? -2.692 -5.080 -11.296 1.00 92.69 100 LEU A N 1
ATOM 670 C CA . LEU A 1 100 ? -1.528 -5.483 -10.506 1.00 92.69 100 LEU A CA 1
ATOM 671 C C . LEU A 1 100 ? -1.844 -6.582 -9.472 1.00 92.69 100 LEU A C 1
ATOM 673 O O . LEU A 1 100 ? -1.103 -7.568 -9.453 1.00 92.69 100 LEU A O 1
ATOM 677 N N . PRO A 1 101 ? -2.923 -6.496 -8.661 1.00 91.25 101 PRO A N 1
ATOM 678 C CA . PRO A 1 101 ? -3.230 -7.547 -7.691 1.00 91.25 101 PRO A CA 1
ATOM 679 C C . PRO A 1 101 ? -3.391 -8.920 -8.350 1.00 91.25 101 PRO A C 1
ATOM 681 O O . PRO A 1 101 ? -2.734 -9.878 -7.944 1.00 91.25 101 PRO A O 1
ATOM 684 N N . GLY A 1 102 ? -4.162 -8.989 -9.442 1.00 92.31 102 GLY A N 1
ATOM 685 C CA . GLY A 1 102 ? -4.391 -10.228 -10.188 1.00 92.31 102 GLY A CA 1
ATOM 686 C C . GLY A 1 102 ? -3.105 -10.815 -10.775 1.00 92.31 102 GLY A C 1
ATOM 687 O O . GLY A 1 102 ? -2.853 -12.007 -10.625 1.00 92.31 102 GLY A O 1
ATOM 688 N N . LYS A 1 103 ? -2.231 -9.980 -11.358 1.00 93.56 103 LYS A N 1
ATOM 689 C CA . LYS A 1 103 ? -0.913 -10.422 -11.860 1.00 93.56 103 LYS A CA 1
ATOM 690 C C . LYS A 1 103 ? 0.012 -10.940 -10.759 1.00 93.56 103 LYS A C 1
ATOM 692 O O . LYS A 1 103 ? 0.877 -11.763 -11.035 1.00 93.56 103 LYS A O 1
ATOM 697 N N . CYS A 1 104 ? -0.177 -10.481 -9.527 1.00 94.38 104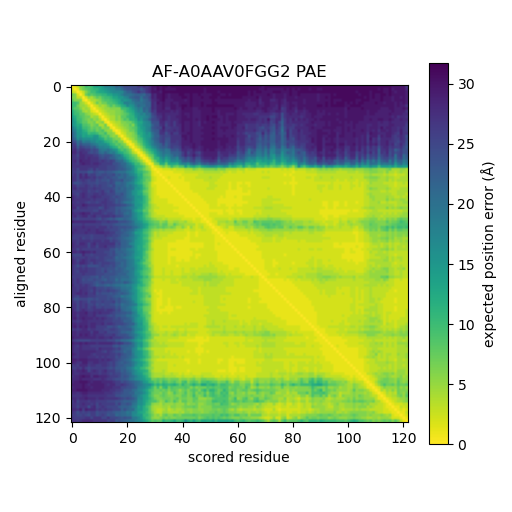 CYS A N 1
ATOM 698 C CA . CYS A 1 104 ? 0.563 -10.958 -8.367 1.00 94.38 104 CYS A CA 1
ATOM 699 C C . CYS A 1 104 ? -0.116 -12.127 -7.638 1.00 94.38 104 CYS A C 1
ATOM 701 O O . CYS A 1 104 ? 0.386 -12.554 -6.597 1.00 94.38 104 CYS A O 1
ATOM 703 N N . GLY A 1 105 ? -1.225 -12.664 -8.161 1.00 93.31 105 GLY A N 1
ATOM 704 C CA . GLY A 1 105 ? -1.967 -13.762 -7.536 1.00 93.31 105 GLY A CA 1
ATOM 705 C C . GLY A 1 105 ? -2.686 -13.351 -6.249 1.00 93.31 105 GLY A C 1
ATOM 706 O O . GLY A 1 105 ? -2.894 -14.183 -5.372 1.00 93.31 105 GLY A O 1
ATOM 707 N N . VAL A 1 106 ? -3.019 -12.067 -6.108 1.00 90.88 106 VAL A N 1
ATOM 708 C CA . VAL A 1 106 ? -3.765 -11.525 -4.970 1.00 90.88 106 VAL A CA 1
ATOM 709 C C . VAL A 1 106 ? -5.174 -11.178 -5.429 1.00 90.88 106 VAL A C 1
ATOM 711 O O . VAL A 1 106 ? -5.359 -10.385 -6.353 1.00 90.88 106 VAL A O 1
ATOM 714 N N . ASN A 1 107 ? -6.173 -11.744 -4.754 1.00 82.81 107 ASN A N 1
ATOM 715 C CA . ASN A 1 107 ? -7.566 -11.386 -4.971 1.00 82.81 107 ASN A CA 1
ATOM 716 C C . ASN A 1 107 ? -7.958 -10.251 -4.019 1.00 82.81 107 ASN A C 1
ATOM 718 O O . ASN A 1 107 ? -7.892 -10.411 -2.802 1.00 82.81 107 ASN A O 1
ATOM 722 N N . VAL A 1 108 ? -8.357 -9.110 -4.574 1.00 76.25 108 VAL A N 1
ATOM 723 C CA . VAL A 1 108 ? -8.820 -7.948 -3.806 1.00 76.25 108 VAL A CA 1
ATOM 724 C C . VAL A 1 108 ? -10.226 -7.602 -4.293 1.00 76.25 108 VAL A C 1
ATOM 726 O O . VAL A 1 108 ? -10.409 -7.449 -5.503 1.00 76.25 108 VAL A O 1
ATOM 729 N N . PRO A 1 109 ? -11.223 -7.456 -3.401 1.00 70.31 109 PRO A N 1
ATOM 730 C CA . PRO A 1 109 ? -12.614 -7.225 -3.798 1.00 70.31 109 PRO A CA 1
ATOM 731 C C . PRO A 1 109 ? -12.891 -5.793 -4.295 1.00 70.31 109 PRO A C 1
ATOM 733 O O . PRO A 1 109 ? -14.040 -5.433 -4.524 1.00 70.31 109 PRO A O 1
ATOM 736 N N . TYR A 1 110 ? -11.861 -4.962 -4.474 1.00 69.56 110 TYR A N 1
ATOM 737 C CA . TYR A 1 110 ? -11.975 -3.585 -4.952 1.00 69.56 110 TYR A CA 1
ATOM 738 C C . TYR A 1 110 ? -10.863 -3.243 -5.950 1.00 69.56 110 TYR A C 1
ATOM 740 O O . TYR A 1 110 ? -9.782 -3.836 -5.954 1.00 69.56 110 TYR A O 1
ATOM 748 N N . LYS A 1 111 ? -11.131 -2.264 -6.819 1.00 69.56 111 LYS A N 1
ATOM 749 C CA . LYS A 1 111 ? -10.160 -1.758 -7.799 1.00 69.56 111 LYS A CA 1
ATOM 750 C C . LYS A 1 111 ? -9.241 -0.717 -7.163 1.00 69.56 111 LYS A C 1
ATOM 752 O O . LYS A 1 111 ? -9.689 0.110 -6.372 1.00 69.56 111 LYS A O 1
ATOM 757 N N . ILE A 1 112 ? -7.967 -0.725 -7.552 1.00 73.06 112 ILE A N 1
ATOM 758 C CA . ILE A 1 112 ? -7.010 0.332 -7.201 1.00 73.06 112 ILE A CA 1
ATOM 759 C C . ILE A 1 112 ? -7.148 1.447 -8.240 1.00 73.06 112 ILE A C 1
ATOM 761 O O . ILE A 1 112 ? -6.743 1.277 -9.389 1.00 73.06 112 ILE A O 1
ATOM 765 N N . SER A 1 113 ? -7.774 2.555 -7.850 1.00 71.88 113 SER A N 1
ATOM 766 C CA . SER A 1 113 ? -8.033 3.712 -8.709 1.00 71.88 113 SER A CA 1
ATOM 767 C C . SER A 1 113 ? -8.112 4.991 -7.865 1.00 71.88 113 SER A C 1
ATOM 769 O O . SER A 1 113 ? -8.568 4.934 -6.718 1.00 71.88 113 SER A O 1
ATOM 771 N N . PRO A 1 114 ? -7.733 6.163 -8.412 1.00 73.94 114 PRO A N 1
ATOM 772 C CA . PRO A 1 114 ? -7.968 7.446 -7.750 1.00 73.94 114 PRO A CA 1
ATOM 773 C C . PRO A 1 114 ? -9.458 7.719 -7.475 1.00 73.94 114 PRO A C 1
ATOM 775 O O . PRO A 1 114 ? -9.774 8.471 -6.556 1.00 73.94 114 PRO A O 1
ATOM 778 N N . SER A 1 115 ? -10.379 7.088 -8.211 1.00 77.75 115 SER A N 1
ATOM 779 C CA . SER A 1 115 ? -11.832 7.253 -8.036 1.00 77.75 115 SER A CA 1
ATOM 780 C C . SER A 1 115 ? -12.480 6.194 -7.142 1.00 77.75 115 SER A C 1
ATOM 782 O O . SER A 1 115 ? -13.694 6.226 -6.966 1.00 77.75 115 SER A O 1
ATOM 784 N N . THR A 1 116 ? -11.713 5.258 -6.575 1.00 83.75 116 THR A N 1
ATOM 785 C CA . THR A 1 116 ? -12.276 4.228 -5.692 1.00 83.75 116 THR A CA 1
ATOM 786 C C . THR A 1 116 ? -12.935 4.873 -4.470 1.00 83.75 116 THR A C 1
ATOM 788 O O . THR A 1 116 ? -12.354 5.758 -3.824 1.00 83.75 116 THR A O 1
ATOM 791 N N . ASP A 1 117 ? -14.156 4.434 -4.159 1.00 85.44 117 ASP A N 1
ATOM 792 C CA . ASP A 1 117 ? -14.812 4.746 -2.895 1.00 85.44 117 ASP A CA 1
ATOM 793 C C . ASP A 1 117 ? -14.334 3.758 -1.828 1.00 85.44 117 ASP A C 1
ATOM 795 O O . ASP A 1 117 ? -14.639 2.567 -1.860 1.00 85.44 117 ASP A O 1
ATOM 799 N N . CYS A 1 118 ? -13.535 4.257 -0.888 1.00 87.38 118 CYS A N 1
ATOM 800 C CA . CYS A 1 118 ? -12.995 3.444 0.194 1.00 87.38 118 CYS A CA 1
ATOM 801 C C . CYS A 1 118 ? -14.016 3.174 1.305 1.00 87.38 118 CYS A C 1
ATOM 803 O O . CYS A 1 118 ? -13.775 2.318 2.152 1.00 87.38 118 CYS A O 1
ATOM 805 N N . SER A 1 119 ? -15.163 3.857 1.311 1.00 84.31 119 SER A N 1
ATOM 806 C CA . SER A 1 119 ? -16.195 3.703 2.343 1.00 84.31 119 SER A CA 1
ATOM 807 C C . SER A 1 119 ? -16.954 2.385 2.202 1.00 84.31 119 SER A C 1
ATOM 809 O O . SER A 1 119 ? -17.378 1.811 3.209 1.00 84.31 119 SER A O 1
ATOM 811 N N . THR A 1 120 ? -17.064 1.881 0.969 1.00 84.19 120 THR A N 1
ATOM 812 C CA . THR A 1 120 ? -17.765 0.638 0.616 1.00 84.19 120 THR A CA 1
ATOM 813 C C . THR A 1 120 ? -16.885 -0.605 0.738 1.00 84.19 120 THR A C 1
ATOM 815 O O . THR A 1 120 ? -17.352 -1.710 0.477 1.00 84.19 120 THR A O 1
ATOM 818 N N . VAL A 1 121 ? -15.608 -0.449 1.101 1.00 83.81 121 VAL A N 1
ATOM 819 C CA . VAL A 1 121 ? -14.685 -1.573 1.275 1.00 83.81 121 VAL A CA 1
ATOM 820 C C . VAL A 1 121 ? -15.031 -2.313 2.567 1.00 83.81 121 VAL A C 1
ATOM 822 O O . VAL A 1 121 ? -14.990 -1.731 3.653 1.00 83.81 121 VAL A O 1
ATOM 825 N N . SER A 1 122 ? -15.385 -3.591 2.427 1.00 74.12 122 SER A N 1
ATOM 826 C CA . SER A 1 122 ? -15.758 -4.508 3.509 1.00 74.12 122 SER A CA 1
ATOM 827 C C . SER A 1 122 ? -14.621 -5.416 3.892 1.00 74.12 122 SER A C 1
ATOM 829 O O . SER A 1 122 ? -13.952 -5.961 2.990 1.00 74.12 122 SER A O 1
#

Organism: NCBI:txid186058

Mean predicted aligned error: 11.59 Å

pLDDT: mean 80.29, std 17.46, range [40.16, 97.5]

Solvent-accessible surface area (backbone atoms only — not comparable to full-atom values): 7075 Å² total; per-residue (Å²): 135,88,79,52,76,72,58,55,50,54,54,49,54,52,53,54,58,63,62,65,70,73,69,63,80,77,69,75,60,95,59,48,54,67,56,55,49,62,32,44,54,64,30,50,66,37,28,44,65,53,57,89,74,74,46,73,65,16,32,51,20,53,49,52,51,56,69,66,37,76,47,44,68,35,41,26,46,49,41,49,34,52,24,52,50,49,70,68,42,84,68,57,28,60,67,33,46,48,43,43,46,61,79,51,76,38,91,65,102,64,70,57,43,67,82,54,68,40,85,78,50,110

Foldseek 3Di:
DDDDPVVVVVVVVVVVVVVVVPPPPPPPQLDDLVLLCVLQVQVLVCQQVVDDARDPSNLVSLVVLLVSCPDLSSQLNSLVSLLVVQVVRPRGDQVSQQCNCVSSVHDAPFGRYVPTDSVPRD

Radius of gyration: 22.67 Å; Cα contacts (8 Å, |Δi|>4): 123; chains: 1; bounding box: 28×50×70 Å

Secondary structure (DSSP, 8-state):
----HHHHHHHHHHHHHHHGGG-------SS-HHHHHHHHGGGHHHHHH--S---HHHHHHHHHHHHH--SHHHHHHHHHHHHHHHHHSTT--HHHHHHHHHHTT---SS---TT--STT--

Sequence (122 aa):
MAVSKSEMVKYFCAAVLCMVVVAAPHAEAAITCGQVSQKLAPCLAYLKSGTGLPTAGCCGGVKSLAGSATTTADRKTACGCLKSLSNSITGLNLGAAAGLPGKCGVNVPYKISPSTDCSTVS

Nearest PDB structures (foldseek):
  1fk3-assembly1_A  TM=9.565E-01  e=1.478E-09  Zea mays
  2alg-assembly2_B  TM=9.682E-01  e=3.238E-09  Prunus persica
  6iwm-assembly1_A  TM=9.577E-01  e=5.068E-09  Solanum melongena
  7ksb-assembly1_A  TM=9.670E-01  e=1.110E-08  Actinidia chinensis var. chinensis
  7ksc-assembly1_A  TM=9.293E-01  e=7.092E-09  Punica granatum